Protein AF-A0A947IBP8-F1 (afdb_monomer_lite)

Sequence (98 aa):
LLVITVWDLNPFKMILTKKWKRLLSFLKYTSLKMFTISKLDFKDFFVPWGKTALRYLHYFTKNELGKLVLASGFKIKEIKTLERVKSKENNILLVVIK

Foldseek 3Di:
DDKDKDFQLPLVLCVVLVVVQSNVQLVVQLVCVVVVNDPDDNQWGWGDDPDPDTDIDGNDDQVNVCVVQVVVVKDWPDWDWDADPVSRTIMIMTDIDD

Secondary structure (DSSP, 8-state):
-EEEEEE---HHHHHHTT-HHHHHHHHHHHHHHHTT--SS-TTEEEEEETTTEEEEEE---HHHHHHHHHHTTPEEEEEEEEEETTTTEEEEEEEEE-

Radius of gyration: 14.99 Å; chains: 1; bounding box: 38×28×34 Å

pLDDT: mean 92.89, std 3.57, range [80.19, 97.69]

Structure (mmCIF, N/CA/C/O backbone):
data_AF-A0A947IBP8-F1
#
_entry.id   AF-A0A947IBP8-F1
#
loop_
_atom_site.group_PDB
_atom_site.id
_atom_site.type_symbol
_atom_site.label_atom_id
_atom_site.label_alt_id
_atom_site.label_comp_id
_atom_site.label_asym_id
_atom_site.label_entity_id
_atom_site.label_seq_id
_atom_site.pdbx_PDB_ins_code
_atom_site.Cartn_x
_atom_site.Cartn_y
_atom_site.Cartn_z
_atom_site.occupancy
_atom_site.B_iso_or_equiv
_atom_site.auth_seq_id
_atom_site.auth_comp_id
_atom_site.auth_asym_id
_atom_site.auth_atom_id
_atom_site.pdbx_PDB_model_num
ATOM 1 N N . LEU A 1 1 ? -19.388 -9.254 9.613 1.00 89.88 1 LEU A N 1
ATOM 2 C CA . LEU A 1 1 ? -18.006 -8.838 9.949 1.00 89.88 1 LEU A CA 1
ATOM 3 C C . LEU A 1 1 ? -17.119 -9.178 8.760 1.00 89.88 1 LEU A C 1
ATOM 5 O O . LEU A 1 1 ? -17.157 -10.319 8.326 1.00 89.88 1 LEU A O 1
ATOM 9 N N . LEU A 1 2 ? -16.380 -8.213 8.219 1.00 95.88 2 LEU A N 1
ATOM 10 C CA . LEU A 1 2 ? -15.450 -8.401 7.105 1.00 95.88 2 LEU A CA 1
ATOM 11 C C . LEU A 1 2 ? -14.064 -7.906 7.530 1.00 95.88 2 LEU A C 1
ATOM 13 O O . LEU A 1 2 ? -13.936 -6.823 8.102 1.00 95.88 2 LEU A O 1
ATOM 17 N N . VAL A 1 3 ? -13.035 -8.706 7.256 1.00 96.00 3 VAL A N 1
ATOM 18 C CA . VAL A 1 3 ? -11.637 -8.367 7.534 1.00 96.00 3 VAL A CA 1
ATOM 19 C C . VAL A 1 3 ? -10.905 -8.228 6.207 1.00 96.00 3 VAL A C 1
ATOM 21 O O . VAL A 1 3 ? -10.855 -9.169 5.420 1.00 96.00 3 VAL A O 1
ATOM 24 N N . ILE A 1 4 ? -10.342 -7.050 5.961 1.00 95.31 4 ILE A N 1
ATOM 25 C CA . ILE A 1 4 ? -9.597 -6.726 4.747 1.00 95.31 4 ILE A CA 1
ATOM 26 C C . ILE A 1 4 ? -8.136 -6.528 5.133 1.00 95.31 4 ILE A C 1
ATOM 28 O O . ILE A 1 4 ? -7.820 -5.778 6.059 1.00 95.31 4 ILE A O 1
ATOM 32 N N . THR A 1 5 ? -7.234 -7.180 4.404 1.00 95.06 5 THR A N 1
ATOM 33 C CA . THR A 1 5 ? -5.794 -6.955 4.542 1.00 95.06 5 THR A CA 1
ATOM 34 C C . THR A 1 5 ? -5.174 -6.669 3.194 1.00 95.06 5 THR A C 1
ATOM 36 O O . THR A 1 5 ? -5.289 -7.484 2.280 1.00 95.06 5 THR A O 1
ATOM 39 N N . VAL A 1 6 ? -4.453 -5.559 3.093 1.00 94.62 6 VAL A N 1
ATOM 40 C CA . VAL A 1 6 ? -3.654 -5.231 1.908 1.00 94.62 6 VAL A CA 1
ATOM 41 C C . VAL A 1 6 ? -2.219 -4.926 2.304 1.00 94.62 6 VAL A C 1
ATOM 43 O O . VAL A 1 6 ? -1.935 -4.617 3.461 1.00 94.62 6 VAL A O 1
ATOM 46 N N . TRP A 1 7 ? -1.300 -5.028 1.348 1.00 92.94 7 TRP A N 1
ATOM 47 C CA . TRP A 1 7 ? 0.100 -4.684 1.576 1.00 92.94 7 TRP A CA 1
ATOM 48 C C . TRP A 1 7 ? 0.262 -3.184 1.821 1.00 92.94 7 TRP A C 1
ATOM 50 O O . TRP A 1 7 ? -0.265 -2.363 1.075 1.00 92.94 7 TRP A O 1
ATOM 60 N N . ASP A 1 8 ? 1.042 -2.832 2.839 1.00 93.19 8 ASP A N 1
ATOM 61 C CA . ASP A 1 8 ? 1.490 -1.461 3.057 1.00 93.19 8 ASP A CA 1
ATOM 62 C C . ASP A 1 8 ? 2.693 -1.191 2.146 1.00 93.19 8 ASP A C 1
ATOM 64 O O . ASP A 1 8 ? 3.846 -1.497 2.464 1.00 93.19 8 ASP A O 1
ATOM 68 N N . LEU A 1 9 ? 2.391 -0.662 0.961 1.00 94.0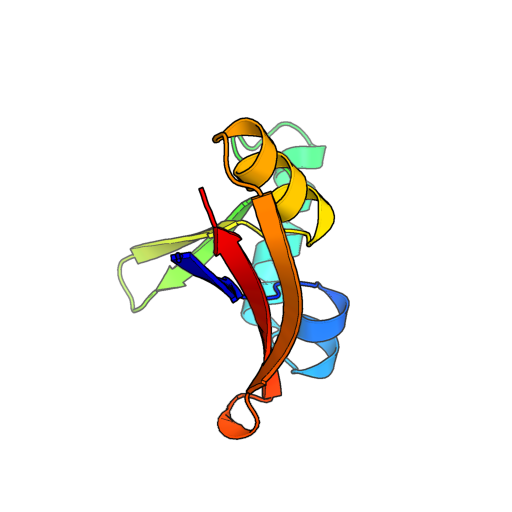6 9 LEU A N 1
ATOM 69 C CA . LEU A 1 9 ? 3.358 -0.366 -0.093 1.00 94.06 9 LEU A CA 1
ATOM 70 C C . LEU A 1 9 ? 3.953 1.045 0.034 1.00 94.06 9 LEU A C 1
ATOM 72 O O . LEU A 1 9 ? 4.344 1.640 -0.965 1.00 94.06 9 LEU A O 1
ATOM 76 N N . ASN A 1 10 ? 4.058 1.584 1.251 1.00 91.81 10 AS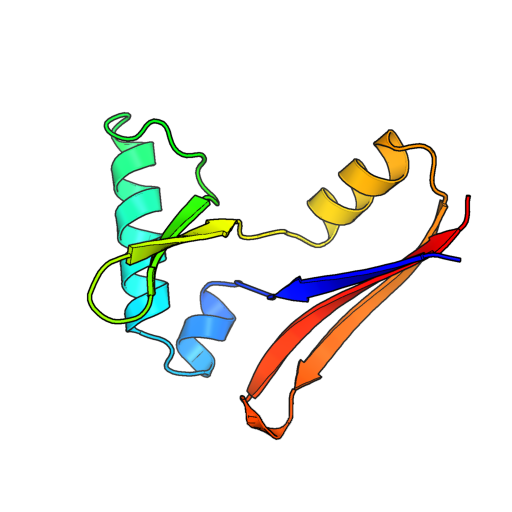N A N 1
ATOM 77 C CA . ASN A 1 10 ? 4.688 2.881 1.474 1.00 91.81 10 ASN A CA 1
ATOM 78 C C . ASN A 1 10 ? 6.169 2.870 1.006 1.00 91.81 10 ASN A C 1
ATOM 80 O O . ASN A 1 10 ? 6.950 2.041 1.492 1.00 91.81 10 ASN A O 1
ATOM 84 N N . PRO A 1 11 ? 6.594 3.792 0.116 1.00 91.69 11 PRO A N 1
ATOM 85 C CA . PRO A 1 11 ? 7.967 3.854 -0.393 1.00 91.69 11 PRO A CA 1
ATOM 86 C C . PRO A 1 11 ? 9.042 3.934 0.698 1.00 91.69 11 PRO A C 1
ATOM 88 O O . PRO A 1 11 ? 10.050 3.234 0.604 1.00 91.69 11 PRO A O 1
ATOM 91 N N . PHE A 1 12 ? 8.810 4.685 1.782 1.00 90.69 12 PHE A N 1
ATOM 92 C CA . PHE A 1 12 ? 9.742 4.758 2.915 1.00 90.69 12 PHE 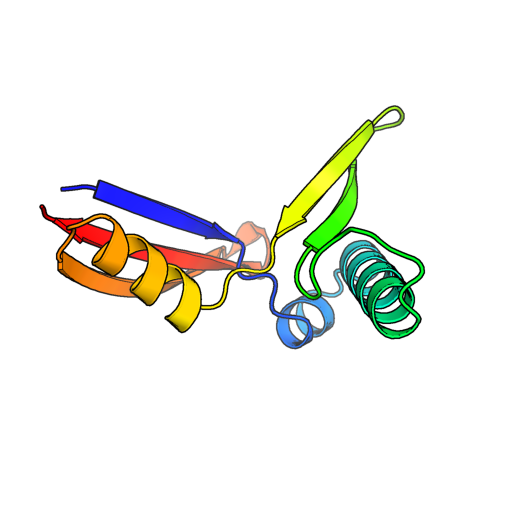A CA 1
ATOM 93 C C . PHE A 1 12 ? 9.950 3.385 3.559 1.00 90.69 12 PHE A C 1
ATOM 95 O O . PHE A 1 12 ? 11.073 2.989 3.863 1.00 90.69 12 PHE A O 1
ATOM 102 N N . LYS A 1 13 ? 8.879 2.597 3.696 1.00 88.69 13 LYS A N 1
ATOM 103 C CA . LYS A 1 13 ? 8.972 1.225 4.212 1.00 88.69 13 LYS A CA 1
ATOM 104 C C . LYS A 1 13 ? 9.669 0.293 3.230 1.00 88.69 13 LYS A C 1
ATOM 106 O O . LYS A 1 13 ? 10.416 -0.587 3.657 1.00 88.69 13 LYS A O 1
ATOM 111 N N . MET A 1 14 ? 9.475 0.477 1.924 1.00 92.12 14 MET A N 1
ATOM 112 C CA . MET A 1 14 ? 10.221 -0.288 0.921 1.00 92.12 14 MET A CA 1
ATOM 113 C C . MET A 1 14 ? 11.729 -0.026 1.005 1.00 92.12 14 MET A C 1
ATOM 115 O O . MET A 1 14 ? 12.503 -0.971 0.858 1.00 92.12 14 MET A O 1
ATOM 119 N N . ILE A 1 15 ? 12.136 1.217 1.286 1.00 92.06 15 ILE A N 1
ATOM 120 C CA . ILE A 1 15 ? 13.538 1.588 1.527 1.00 92.06 15 ILE A CA 1
ATOM 121 C C . ILE A 1 15 ? 14.061 0.884 2.785 1.00 92.06 15 ILE A C 1
ATOM 123 O O . ILE A 1 15 ? 15.045 0.149 2.708 1.00 92.06 15 ILE A O 1
ATOM 127 N N . LEU A 1 16 ? 13.360 1.019 3.919 1.00 89.75 16 LEU A N 1
ATOM 128 C CA . LEU A 1 16 ? 13.752 0.405 5.199 1.00 89.75 16 LEU A CA 1
ATOM 129 C C . LEU A 1 16 ? 13.896 -1.123 5.106 1.00 89.75 16 LEU A C 1
ATOM 131 O O . LEU A 1 16 ? 14.805 -1.716 5.683 1.00 89.75 16 LEU A O 1
ATOM 135 N N . THR A 1 17 ? 13.025 -1.769 4.332 1.00 89.12 17 THR A N 1
ATOM 136 C CA . THR A 1 17 ? 13.021 -3.228 4.130 1.00 89.12 17 THR A CA 1
ATOM 137 C C . THR A 1 17 ? 13.914 -3.694 2.975 1.00 89.12 17 THR A C 1
ATOM 139 O O . THR A 1 17 ? 13.916 -4.882 2.643 1.00 89.12 17 THR A O 1
ATOM 142 N N . LYS A 1 18 ? 14.686 -2.782 2.359 1.00 91.50 18 LYS A N 1
ATOM 143 C CA . LYS A 1 18 ? 15.597 -3.037 1.226 1.00 91.50 18 LYS A CA 1
ATOM 144 C C . LYS A 1 18 ? 14.908 -3.673 0.008 1.00 91.50 18 LYS A C 1
ATOM 146 O O . LYS A 1 18 ? 15.499 -4.457 -0.734 1.00 91.50 18 LYS A O 1
ATOM 151 N N . LYS A 1 19 ? 13.639 -3.339 -0.239 1.00 90.56 19 LYS A N 1
ATOM 152 C CA . LYS A 1 19 ? 12.821 -3.878 -1.343 1.00 90.56 19 LYS A CA 1
ATOM 153 C C . LYS A 1 19 ? 13.027 -3.074 -2.631 1.00 90.56 19 LYS A C 1
ATOM 155 O O . LYS A 1 19 ? 12.069 -2.642 -3.272 1.00 90.56 19 LYS A O 1
ATOM 160 N N . TRP A 1 20 ? 14.290 -2.920 -3.029 1.00 91.56 20 TRP A N 1
ATOM 161 C CA . TRP A 1 20 ? 14.732 -2.034 -4.111 1.00 91.56 20 TRP A CA 1
ATOM 162 C C . TRP A 1 20 ? 14.054 -2.298 -5.451 1.00 91.56 20 TRP A C 1
ATOM 164 O O . TRP A 1 20 ? 13.588 -1.360 -6.081 1.00 91.56 20 TRP A O 1
ATOM 174 N N . LYS A 1 21 ? 13.905 -3.564 -5.865 1.00 92.25 21 LYS A N 1
ATOM 175 C CA . LYS A 1 21 ? 13.222 -3.900 -7.131 1.00 92.25 21 LYS A CA 1
ATOM 176 C C . LYS A 1 21 ? 11.798 -3.338 -7.185 1.00 92.25 21 LYS A C 1
ATOM 178 O O . LYS A 1 21 ? 11.385 -2.797 -8.202 1.00 92.25 21 LYS A O 1
ATOM 183 N N . ARG A 1 22 ? 11.060 -3.443 -6.075 1.00 93.31 22 ARG A N 1
ATOM 184 C CA . ARG A 1 22 ? 9.683 -2.948 -5.979 1.00 93.31 22 ARG A CA 1
ATOM 185 C C . ARG A 1 22 ? 9.639 -1.422 -5.927 1.00 93.31 22 ARG A C 1
ATOM 187 O O . ARG A 1 22 ? 8.788 -0.836 -6.583 1.00 93.31 22 ARG A O 1
ATOM 194 N N . LEU A 1 23 ? 10.576 -0.803 -5.208 1.00 94.44 23 LEU A N 1
ATOM 195 C CA . LEU A 1 23 ? 10.721 0.651 -5.155 1.00 94.44 23 LEU A CA 1
ATOM 196 C C . LEU A 1 23 ? 11.052 1.241 -6.534 1.00 94.44 23 LEU A C 1
ATOM 198 O O . LEU A 1 23 ? 10.417 2.201 -6.948 1.00 94.44 23 LEU A O 1
ATOM 202 N N . LEU A 1 24 ? 11.995 0.644 -7.267 1.00 94.75 24 LEU A N 1
ATOM 203 C CA . LEU A 1 24 ? 12.363 1.072 -8.618 1.00 94.75 24 LEU A CA 1
ATOM 204 C C . LEU A 1 24 ? 11.189 0.935 -9.590 1.00 94.75 24 LEU A C 1
ATOM 206 O O . LEU A 1 24 ? 10.932 1.853 -10.362 1.00 94.75 24 LEU A O 1
ATOM 210 N N . SER A 1 25 ? 10.443 -0.175 -9.525 1.00 94.88 25 SER A N 1
ATOM 211 C CA . SER A 1 25 ? 9.199 -0.327 -10.285 1.00 94.88 25 SER A CA 1
ATOM 212 C C . SER A 1 25 ? 8.195 0.773 -9.947 1.00 94.88 25 SER A C 1
ATOM 214 O O . SER A 1 25 ? 7.686 1.413 -10.859 1.00 94.88 25 SER A O 1
ATOM 216 N N . PHE A 1 26 ? 7.933 1.020 -8.661 1.00 95.12 26 PHE A N 1
ATOM 217 C CA . PHE A 1 26 ? 7.023 2.081 -8.22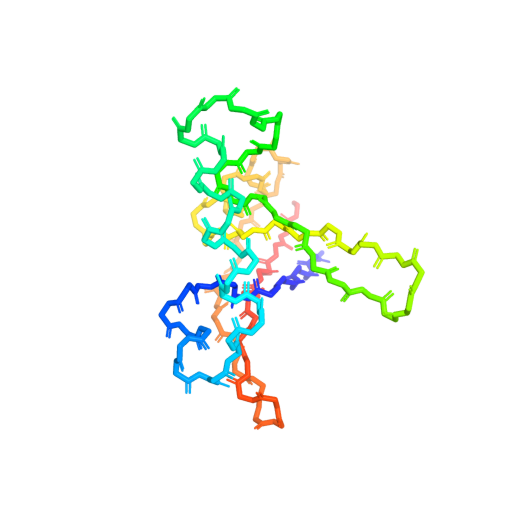9 1.00 95.12 26 PHE A CA 1
ATOM 218 C C . PHE A 1 26 ? 7.446 3.441 -8.805 1.00 95.12 26 PHE A C 1
ATOM 220 O O . PHE A 1 26 ? 6.674 4.058 -9.531 1.00 95.12 26 PHE A O 1
ATOM 227 N N . LEU A 1 27 ? 8.706 3.845 -8.605 1.00 93.75 27 LEU A N 1
ATOM 228 C CA . LEU A 1 27 ? 9.233 5.116 -9.113 1.00 93.75 27 LEU A CA 1
ATOM 229 C C . LEU A 1 27 ? 9.158 5.221 -10.642 1.00 93.75 27 LEU A C 1
ATOM 231 O O . LEU A 1 27 ? 8.799 6.278 -11.153 1.00 93.75 27 LEU A O 1
ATOM 235 N N . LYS A 1 28 ? 9.441 4.131 -11.371 1.00 94.44 28 LYS A N 1
ATOM 236 C CA . LYS A 1 28 ? 9.319 4.074 -12.835 1.00 94.44 28 LYS A CA 1
ATOM 237 C C . LYS A 1 28 ? 7.891 4.365 -13.295 1.00 94.44 28 LYS A C 1
ATOM 239 O O . LYS A 1 28 ? 7.695 5.136 -14.225 1.00 94.44 28 LYS A O 1
ATOM 244 N N . TYR A 1 29 ? 6.889 3.729 -12.696 1.00 93.62 29 TYR A N 1
ATOM 245 C CA . TYR A 1 29 ? 5.505 3.918 -13.137 1.00 93.62 29 TYR A CA 1
ATOM 246 C C . TYR A 1 29 ? 4.935 5.264 -12.688 1.00 93.62 29 TYR A C 1
ATOM 248 O O . TYR A 1 29 ? 4.231 5.907 -13.467 1.00 93.62 29 TYR A O 1
ATOM 256 N N . THR A 1 30 ? 5.315 5.746 -11.502 1.00 92.12 30 THR A N 1
ATOM 257 C CA . THR A 1 30 ? 4.971 7.096 -11.041 1.00 92.12 30 THR A CA 1
ATOM 258 C C . THR A 1 30 ? 5.567 8.170 -11.957 1.00 92.12 30 THR A C 1
ATOM 260 O O . THR A 1 30 ? 4.857 9.105 -12.321 1.00 92.12 30 THR A O 1
ATOM 263 N N . SER A 1 31 ? 6.827 8.035 -12.397 1.00 91.56 31 SER A N 1
ATOM 264 C CA . SER A 1 31 ? 7.430 8.987 -13.341 1.00 91.56 31 SER A CA 1
ATOM 265 C C . SER A 1 31 ? 6.786 8.909 -14.727 1.00 91.56 31 SER A C 1
ATOM 267 O O . SER A 1 31 ? 6.443 9.940 -15.296 1.00 91.56 31 SER A O 1
ATOM 269 N N . LEU A 1 32 ? 6.511 7.709 -15.249 1.00 91.12 32 LEU A N 1
ATOM 270 C CA . LEU A 1 32 ? 5.789 7.552 -16.520 1.00 91.12 32 LEU A CA 1
ATOM 271 C C . LEU A 1 32 ? 4.390 8.182 -16.484 1.00 91.12 32 LEU A C 1
ATOM 273 O O . LEU A 1 32 ? 3.949 8.742 -17.488 1.00 91.12 32 LEU A O 1
ATOM 277 N N . LYS A 1 33 ? 3.686 8.107 -15.347 1.00 91.06 33 LYS A N 1
ATOM 278 C CA . LYS A 1 33 ? 2.403 8.797 -15.160 1.00 91.06 33 LYS A CA 1
ATOM 279 C C . LYS A 1 33 ? 2.580 10.313 -15.081 1.00 91.06 33 LYS A C 1
ATOM 281 O O . LYS A 1 33 ? 1.791 11.031 -15.683 1.00 91.06 33 LYS A O 1
ATOM 286 N N . MET A 1 34 ? 3.625 10.797 -14.409 1.00 89.62 34 MET A N 1
ATOM 287 C CA . MET A 1 34 ? 3.956 12.226 -14.348 1.00 89.62 34 MET A CA 1
ATOM 288 C C . MET A 1 34 ? 4.189 12.826 -15.743 1.00 89.62 34 MET A C 1
ATOM 290 O O . MET A 1 34 ? 3.715 13.922 -16.019 1.00 89.62 34 MET A O 1
ATOM 294 N N . PHE A 1 35 ? 4.831 12.084 -16.648 1.00 90.38 35 PHE A N 1
ATOM 295 C CA . PHE A 1 35 ? 5.001 12.488 -18.049 1.00 90.38 35 PHE A CA 1
ATOM 296 C C . PHE A 1 35 ? 3.789 12.159 -18.946 1.00 90.38 35 PHE A C 1
ATOM 298 O O . PHE A 1 35 ? 3.877 12.289 -20.161 1.00 90.38 35 PHE A O 1
ATOM 305 N N . THR A 1 36 ? 2.653 11.725 -18.379 1.00 88.94 36 THR A N 1
ATOM 306 C CA . THR A 1 36 ? 1.417 11.338 -19.103 1.00 88.94 36 THR A CA 1
ATOM 307 C C . THR A 1 36 ? 1.609 10.203 -20.128 1.00 88.94 36 THR A C 1
ATOM 309 O O . THR A 1 36 ? 0.741 9.920 -20.946 1.00 88.94 36 THR A O 1
ATOM 312 N N . ILE A 1 37 ? 2.730 9.478 -20.057 1.00 89.50 37 ILE A N 1
ATOM 313 C CA . ILE A 1 37 ? 3.055 8.361 -20.959 1.00 89.50 37 ILE A CA 1
ATOM 314 C C . ILE A 1 37 ? 2.256 7.105 -20.570 1.00 89.50 37 ILE A C 1
ATOM 316 O O . ILE A 1 37 ? 1.924 6.272 -21.412 1.00 89.50 37 ILE A O 1
ATOM 320 N N . SER A 1 38 ? 1.947 6.947 -19.279 1.00 87.12 38 SER A N 1
ATOM 321 C CA . SER A 1 38 ? 1.254 5.771 -18.743 1.00 87.12 38 SER A CA 1
ATOM 322 C C . SER A 1 38 ? -0.236 6.012 -18.498 1.00 87.12 38 SER A C 1
ATOM 324 O O . SER A 1 38 ? -0.630 7.030 -17.928 1.00 87.12 38 SER A O 1
ATOM 326 N N . LYS A 1 39 ? -1.060 5.007 -18.831 1.00 88.00 39 LYS A N 1
ATOM 327 C CA . LYS A 1 39 ? -2.492 4.959 -18.480 1.00 88.00 39 LYS A CA 1
ATOM 328 C C . LYS A 1 39 ? -2.757 4.585 -17.013 1.00 88.00 39 LYS A C 1
ATOM 330 O O . LYS A 1 39 ? -3.867 4.793 -16.547 1.00 88.00 39 LYS A O 1
ATOM 335 N N . LEU A 1 40 ? -1.762 4.054 -16.300 1.00 88.50 40 LEU A N 1
ATOM 336 C CA . LEU A 1 40 ? -1.875 3.654 -14.888 1.00 88.50 40 LEU A CA 1
ATOM 337 C C . LEU A 1 40 ? -2.079 4.856 -13.959 1.00 88.50 40 LEU A C 1
ATOM 339 O O . LEU A 1 40 ? -1.646 5.960 -14.295 1.00 88.50 40 LEU A O 1
ATOM 343 N N . ASP A 1 41 ? -2.680 4.662 -12.786 1.00 89.56 41 ASP A N 1
ATOM 344 C CA . ASP A 1 41 ? -2.765 5.725 -11.782 1.00 89.56 41 ASP A CA 1
ATOM 345 C C . ASP A 1 41 ? -1.445 5.909 -11.023 1.00 89.56 41 ASP A C 1
ATOM 347 O O . ASP A 1 41 ? -0.570 5.047 -11.019 1.00 89.56 41 ASP A O 1
ATOM 351 N N . PHE A 1 42 ? -1.271 7.055 -10.354 1.00 88.44 42 PHE A N 1
ATOM 352 C CA . PHE A 1 42 ? -0.018 7.407 -9.660 1.00 88.44 42 PHE A CA 1
ATOM 353 C C . PHE A 1 42 ? 0.432 6.390 -8.598 1.00 88.44 42 PHE A C 1
ATOM 355 O O . PHE A 1 42 ? 1.610 6.358 -8.236 1.00 88.44 42 PHE A O 1
ATOM 362 N N . LYS A 1 43 ? -0.503 5.588 -8.081 1.00 93.31 43 LYS A N 1
ATOM 363 C CA . LYS A 1 43 ? -0.260 4.555 -7.068 1.00 93.31 43 LYS A CA 1
ATOM 364 C C . LYS A 1 43 ? -0.221 3.140 -7.645 1.00 93.31 43 LYS A C 1
ATOM 366 O O . LYS A 1 43 ? -0.019 2.193 -6.884 1.00 93.31 43 LYS A O 1
ATOM 371 N N . ASP A 1 44 ? -0.367 3.003 -8.956 1.00 94.81 44 ASP A N 1
ATOM 372 C CA . ASP A 1 44 ? -0.357 1.727 -9.655 1.00 94.81 44 ASP A CA 1
ATOM 373 C C . ASP A 1 44 ? 1.002 1.464 -10.276 1.00 94.81 44 ASP A C 1
ATOM 375 O O . ASP A 1 44 ? 1.638 2.341 -10.864 1.00 94.81 44 ASP A O 1
ATOM 379 N N . PHE A 1 45 ? 1.452 0.220 -10.184 1.00 95.81 45 PHE A N 1
ATOM 380 C CA . PHE A 1 45 ? 2.708 -0.186 -10.785 1.00 95.81 45 PHE A CA 1
ATOM 381 C C . PHE A 1 45 ? 2.757 -1.691 -11.015 1.00 95.81 45 PHE A C 1
ATOM 383 O O . PHE A 1 45 ? 2.125 -2.485 -10.317 1.00 95.81 45 PHE A O 1
ATOM 390 N N . PHE A 1 46 ? 3.570 -2.098 -11.986 1.00 96.00 46 PHE A N 1
ATOM 391 C CA . PHE A 1 46 ? 3.831 -3.505 -12.250 1.00 96.00 46 PHE A CA 1
ATOM 392 C C . PHE A 1 46 ? 5.160 -3.958 -11.651 1.00 96.00 46 PHE A C 1
ATOM 394 O O . PHE A 1 46 ? 6.174 -3.255 -11.696 1.00 96.00 46 PHE A O 1
ATOM 401 N N . VAL A 1 47 ? 5.172 -5.185 -11.135 1.00 94.31 47 VAL A N 1
ATOM 402 C CA . VAL A 1 47 ? 6.387 -5.879 -10.694 1.00 94.31 47 VAL A CA 1
ATOM 403 C C . VAL A 1 47 ? 6.511 -7.235 -11.381 1.00 94.31 47 VAL A C 1
ATOM 405 O O . VAL A 1 47 ? 5.491 -7.899 -11.567 1.00 94.31 47 VAL A O 1
ATOM 408 N N . PRO A 1 48 ? 7.727 -7.699 -11.717 1.00 92.00 48 PRO A N 1
ATOM 409 C CA . PRO A 1 48 ? 7.916 -9.047 -12.240 1.00 92.00 48 PRO A CA 1
ATOM 410 C C . PRO A 1 48 ? 7.357 -10.108 -11.289 1.00 92.00 48 PRO A C 1
ATOM 412 O O . PRO A 1 48 ? 7.582 -10.057 -10.075 1.00 92.00 48 PRO A O 1
ATOM 415 N N . TRP A 1 49 ? 6.639 -11.073 -11.852 1.00 91.56 49 TRP A N 1
ATOM 416 C CA . TRP A 1 49 ? 6.108 -12.235 -11.158 1.00 91.56 49 TRP A CA 1
ATOM 417 C C . TRP A 1 49 ? 6.516 -13.499 -11.910 1.00 91.56 49 TRP A C 1
ATOM 419 O O . TRP A 1 49 ? 6.022 -13.794 -12.999 1.00 91.56 49 TRP A O 1
ATOM 429 N N . GLY A 1 50 ? 7.458 -14.241 -11.331 1.00 89.38 50 GLY A N 1
ATOM 430 C CA . GLY A 1 50 ? 8.115 -15.334 -12.040 1.00 89.38 50 GLY A CA 1
ATOM 431 C C . GLY A 1 50 ? 8.908 -14.820 -13.245 1.00 89.38 50 GLY A C 1
ATOM 432 O O . GLY A 1 50 ? 9.505 -13.745 -13.187 1.00 89.38 50 GLY A O 1
ATOM 433 N N . LYS A 1 51 ? 8.932 -15.606 -14.325 1.00 88.75 51 LYS A N 1
ATOM 434 C CA . LYS A 1 51 ? 9.673 -15.283 -15.558 1.00 88.75 51 LYS A CA 1
ATOM 435 C C . LYS A 1 51 ? 8.794 -14.730 -16.682 1.00 88.75 51 LYS A C 1
ATOM 437 O O . LYS A 1 51 ? 9.328 -14.196 -17.643 1.00 88.75 51 LYS A O 1
ATOM 442 N N . THR A 1 52 ? 7.475 -14.878 -16.579 1.00 91.25 52 THR A N 1
ATOM 443 C CA . THR A 1 52 ? 6.560 -14.718 -17.721 1.00 91.25 52 THR A CA 1
ATOM 444 C C . THR A 1 52 ? 5.527 -13.616 -17.541 1.00 91.25 52 THR A C 1
ATOM 446 O O . THR A 1 52 ? 4.916 -13.210 -18.523 1.00 91.25 52 THR A O 1
ATOM 449 N N . ALA A 1 53 ? 5.317 -13.121 -16.318 1.00 93.56 53 ALA A N 1
ATOM 450 C CA . ALA A 1 53 ? 4.217 -12.212 -16.034 1.00 93.56 53 ALA A CA 1
ATOM 451 C C . ALA A 1 53 ? 4.650 -10.975 -15.250 1.00 93.56 53 ALA A C 1
ATOM 453 O O . ALA A 1 53 ? 5.608 -10.977 -14.472 1.00 93.56 53 ALA A O 1
ATOM 454 N N . LEU A 1 54 ? 3.874 -9.911 -15.434 1.00 93.50 54 LEU A N 1
ATOM 455 C CA . LEU A 1 54 ? 3.896 -8.726 -14.598 1.00 93.50 54 LEU A CA 1
ATOM 456 C C . LEU A 1 54 ? 2.694 -8.778 -13.660 1.00 93.50 54 LEU A C 1
ATOM 458 O O . LEU A 1 54 ? 1.551 -8.876 -14.099 1.00 93.50 54 LEU A O 1
ATOM 462 N N . ARG A 1 55 ? 2.946 -8.692 -12.358 1.00 94.38 55 ARG A N 1
ATOM 463 C CA . ARG A 1 55 ? 1.893 -8.536 -11.361 1.00 94.38 55 ARG A CA 1
ATOM 464 C C . ARG A 1 55 ? 1.576 -7.060 -11.183 1.00 94.38 55 ARG A C 1
ATOM 466 O O . ARG A 1 55 ? 2.467 -6.272 -10.868 1.00 94.38 55 ARG A O 1
ATOM 473 N N . TYR A 1 56 ? 0.298 -6.735 -11.314 1.00 94.94 56 TYR A N 1
ATOM 474 C CA . TYR A 1 56 ? -0.259 -5.439 -10.959 1.00 94.94 56 TYR A CA 1
ATOM 475 C C . TYR A 1 56 ? -0.294 -5.252 -9.439 1.00 94.94 56 TYR A C 1
ATOM 477 O O . TYR A 1 56 ? -0.712 -6.153 -8.708 1.00 94.94 56 TYR A O 1
ATOM 485 N N . LEU A 1 57 ? 0.136 -4.085 -8.965 1.00 95.31 57 LEU A N 1
ATOM 486 C CA . LEU A 1 57 ? 0.040 -3.670 -7.573 1.00 95.31 57 LEU A CA 1
ATOM 487 C C . LEU A 1 57 ? -0.494 -2.239 -7.493 1.00 95.31 57 LEU A C 1
ATOM 489 O O . LEU A 1 57 ? -0.035 -1.369 -8.227 1.00 95.31 57 LEU A O 1
ATOM 493 N N . HIS A 1 58 ? -1.399 -2.008 -6.543 1.00 95.50 58 HIS A N 1
ATOM 494 C CA . HIS A 1 58 ? -1.889 -0.684 -6.173 1.00 95.50 58 HIS A CA 1
ATOM 495 C C . HIS A 1 58 ? -1.444 -0.351 -4.745 1.00 95.50 58 HIS A C 1
ATOM 497 O O . HIS A 1 58 ? -1.635 -1.147 -3.818 1.00 95.50 58 HIS A O 1
ATOM 503 N N . TYR A 1 59 ? -0.844 0.821 -4.555 1.00 94.94 59 TYR A N 1
ATOM 504 C CA . TYR A 1 59 ? -0.468 1.336 -3.244 1.00 94.94 59 TYR A CA 1
ATOM 505 C C . TYR A 1 59 ? -1.667 1.990 -2.546 1.00 94.94 59 TYR A C 1
ATOM 507 O O . TYR A 1 59 ? -1.898 3.189 -2.663 1.00 94.94 59 TYR A O 1
ATOM 515 N N . PHE A 1 60 ? -2.391 1.200 -1.752 1.00 95.50 60 PHE A N 1
ATOM 516 C CA . PHE A 1 60 ? -3.476 1.713 -0.920 1.00 95.50 60 PHE A CA 1
ATOM 517 C C . PHE A 1 60 ? -2.957 2.529 0.267 1.00 95.50 60 PHE A C 1
ATOM 519 O O . PHE A 1 60 ? -2.134 2.058 1.057 1.00 95.50 60 PHE A O 1
ATOM 526 N N . THR A 1 61 ? -3.528 3.717 0.466 1.00 93.75 61 THR A N 1
ATOM 527 C CA . THR A 1 61 ? -3.390 4.451 1.736 1.00 93.75 61 THR A CA 1
ATOM 528 C C . THR A 1 61 ? -4.509 4.081 2.716 1.00 93.75 61 THR A C 1
ATOM 530 O O . THR A 1 61 ? -5.596 3.666 2.314 1.00 93.75 61 THR A O 1
ATOM 533 N N . LYS A 1 62 ? -4.287 4.285 4.023 1.00 94.44 62 LYS A N 1
ATOM 534 C CA . LYS A 1 62 ? -5.328 4.083 5.053 1.00 94.44 62 LYS A CA 1
ATOM 535 C C . LYS A 1 62 ? -6.594 4.901 4.775 1.00 94.44 62 LYS A C 1
ATOM 537 O O . LYS A 1 62 ? -7.698 4.378 4.885 1.00 94.44 62 LYS A O 1
ATOM 542 N N . ASN A 1 63 ? -6.422 6.160 4.374 1.00 94.31 63 ASN A N 1
ATOM 543 C CA . ASN A 1 63 ? -7.533 7.070 4.090 1.00 94.31 63 ASN A CA 1
ATOM 544 C C . ASN A 1 63 ? -8.326 6.628 2.857 1.00 94.31 63 ASN A C 1
ATOM 546 O O . ASN A 1 63 ? -9.548 6.699 2.852 1.00 94.31 63 ASN A O 1
ATOM 550 N N . GLU A 1 64 ? -7.636 6.160 1.821 1.00 95.00 64 GLU A N 1
ATOM 551 C CA . GLU A 1 64 ? -8.246 5.639 0.594 1.00 95.00 64 GLU A CA 1
ATOM 552 C C . GLU A 1 64 ? -9.054 4.369 0.848 1.00 95.00 64 GLU A C 1
ATOM 554 O O . GLU A 1 64 ? -10.221 4.319 0.473 1.00 95.00 64 GLU A O 1
ATOM 559 N N . LEU A 1 65 ? -8.486 3.394 1.566 1.00 95.00 65 LEU A N 1
ATOM 560 C CA . LEU A 1 65 ? -9.228 2.210 2.009 1.00 95.00 65 LEU A CA 1
ATOM 561 C C . LEU A 1 65 ? -10.455 2.600 2.828 1.00 95.00 65 LEU A C 1
ATOM 563 O O . LEU A 1 65 ? -11.545 2.103 2.566 1.00 95.00 65 LEU A O 1
ATOM 567 N N . GLY A 1 66 ? -10.292 3.511 3.791 1.00 96.12 66 GLY A N 1
ATOM 568 C CA . GLY A 1 66 ? -11.401 3.988 4.610 1.00 96.12 66 GLY A CA 1
ATOM 569 C C . GLY A 1 66 ? -12.531 4.575 3.762 1.00 96.12 66 GLY A C 1
ATOM 570 O O . GLY A 1 66 ? -13.681 4.171 3.910 1.00 96.12 66 GLY A O 1
ATOM 571 N N . LYS A 1 67 ? -12.199 5.461 2.814 1.00 96.81 67 LYS A N 1
ATOM 572 C CA . LYS A 1 67 ? -13.173 6.049 1.883 1.00 96.81 67 LYS A CA 1
ATOM 573 C C . LYS A 1 67 ? -13.866 4.995 1.018 1.00 96.81 67 LYS A C 1
ATOM 575 O O . LYS A 1 67 ? -15.084 5.047 0.897 1.00 96.81 67 LYS A O 1
ATOM 580 N N . LEU A 1 68 ? -13.125 4.034 0.460 1.00 95.88 68 LEU A N 1
ATOM 581 C CA . LEU A 1 68 ? -13.688 2.964 -0.376 1.00 95.88 68 LEU A CA 1
ATOM 582 C C . LEU A 1 68 ? -14.707 2.120 0.389 1.00 95.88 68 LEU A C 1
ATOM 584 O O . LEU A 1 68 ? -15.778 1.798 -0.126 1.00 95.88 68 LEU A O 1
ATOM 588 N N . VAL A 1 69 ? -14.385 1.772 1.632 1.00 96.00 69 VAL A N 1
ATOM 589 C CA . VAL A 1 69 ? -15.228 0.876 2.424 1.00 96.00 69 VAL A CA 1
ATOM 590 C C . VAL A 1 69 ? -16.470 1.605 2.948 1.00 96.00 69 VAL A C 1
ATOM 592 O O . VAL A 1 69 ? -17.562 1.041 2.900 1.00 96.00 69 VAL A O 1
ATOM 595 N N . LEU A 1 70 ? -16.342 2.883 3.324 1.00 96.81 70 LEU A N 1
ATOM 596 C CA . LEU A 1 70 ? -17.487 3.748 3.638 1.00 96.81 70 LEU A CA 1
ATOM 597 C C . LEU A 1 70 ? -18.409 3.940 2.425 1.00 96.81 70 LEU A C 1
ATOM 599 O O . LEU A 1 70 ? -19.620 3.773 2.547 1.00 96.81 70 LEU A O 1
ATOM 603 N N . ALA A 1 71 ? -17.846 4.222 1.245 1.00 97.69 71 ALA A N 1
ATOM 604 C CA . ALA A 1 71 ? -18.611 4.367 0.003 1.00 97.69 71 ALA A CA 1
ATOM 605 C C . ALA A 1 71 ? -19.340 3.073 -0.399 1.00 97.69 71 ALA A C 1
ATOM 607 O O . ALA A 1 71 ? -20.386 3.119 -1.037 1.00 97.69 71 ALA A O 1
ATOM 608 N N . SER A 1 72 ? -18.822 1.918 0.025 1.00 96.12 72 SER A N 1
ATOM 609 C CA . SER A 1 72 ? -19.440 0.604 -0.188 1.00 96.12 72 SER A CA 1
ATOM 610 C C . SER A 1 72 ? -20.545 0.268 0.833 1.00 96.12 72 SER A C 1
ATOM 612 O O . SER A 1 72 ? -21.074 -0.845 0.822 1.00 96.12 72 SER A O 1
ATOM 614 N N . GLY A 1 73 ? -20.886 1.196 1.736 1.00 97.12 73 GLY A N 1
ATOM 615 C CA . GLY A 1 73 ? -21.952 1.034 2.729 1.00 97.12 73 GLY A CA 1
ATOM 616 C C . GLY A 1 73 ? -21.550 0.263 3.989 1.00 97.12 73 GLY A C 1
ATOM 617 O O . GLY A 1 73 ? -22.421 -0.225 4.702 1.00 97.12 73 GLY A O 1
ATOM 618 N N . PHE A 1 74 ? -20.253 0.124 4.268 1.00 97.44 74 PHE A N 1
ATOM 619 C CA . PHE A 1 74 ? -19.766 -0.476 5.511 1.00 97.44 74 PHE A CA 1
ATOM 620 C C . PHE A 1 74 ? -19.407 0.595 6.545 1.00 97.44 74 PHE A C 1
ATOM 622 O O . PHE A 1 74 ? -19.008 1.708 6.211 1.00 97.44 74 PHE A O 1
ATOM 629 N N . LYS A 1 75 ? -19.450 0.220 7.823 1.00 97.19 75 LYS A N 1
ATOM 630 C CA . LYS A 1 75 ? -18.900 0.982 8.948 1.00 97.19 75 LYS A CA 1
ATOM 631 C C . LYS A 1 75 ? -17.530 0.427 9.331 1.00 97.19 75 LYS A C 1
ATOM 633 O O . LYS A 1 75 ? -17.340 -0.787 9.446 1.00 97.19 75 LYS A O 1
ATOM 638 N N . ILE A 1 76 ? -16.570 1.320 9.559 1.00 97.19 76 ILE A N 1
ATOM 639 C CA . ILE A 1 76 ? -15.217 0.950 9.989 1.00 97.19 76 ILE A CA 1
ATOM 640 C C . ILE A 1 76 ? -15.233 0.708 11.497 1.00 97.19 76 ILE A C 1
ATOM 642 O O . ILE A 1 76 ? -15.533 1.617 12.265 1.00 97.19 76 ILE A O 1
ATOM 646 N N . LYS A 1 77 ? -14.886 -0.511 11.918 1.00 97.44 77 LYS A N 1
ATOM 647 C CA . LYS A 1 77 ? -14.685 -0.841 13.334 1.00 97.44 77 LYS A CA 1
ATOM 648 C C . LYS A 1 77 ? -13.249 -0.548 13.762 1.00 97.44 77 LYS A C 1
ATOM 650 O O . LYS A 1 77 ? -13.018 -0.066 14.864 1.00 97.44 77 LYS A O 1
ATOM 655 N N . GLU A 1 78 ? -12.283 -0.854 12.898 1.00 96.31 78 GLU A N 1
ATOM 656 C CA . GLU A 1 78 ? -10.862 -0.760 13.230 1.00 96.31 78 GLU A CA 1
ATOM 657 C C . GLU A 1 78 ? -10.000 -0.618 11.972 1.00 96.31 78 GLU A C 1
ATOM 659 O O . GLU A 1 78 ? -10.238 -1.298 10.973 1.00 96.31 78 GLU A O 1
ATOM 664 N N . ILE A 1 79 ? -8.965 0.224 12.041 1.00 95.88 79 ILE A N 1
ATOM 665 C CA . ILE A 1 79 ? -7.905 0.311 11.033 1.00 95.88 79 ILE A CA 1
ATOM 666 C C . ILE A 1 79 ? -6.537 0.300 11.717 1.00 95.88 79 ILE A C 1
ATOM 668 O O . ILE A 1 79 ? -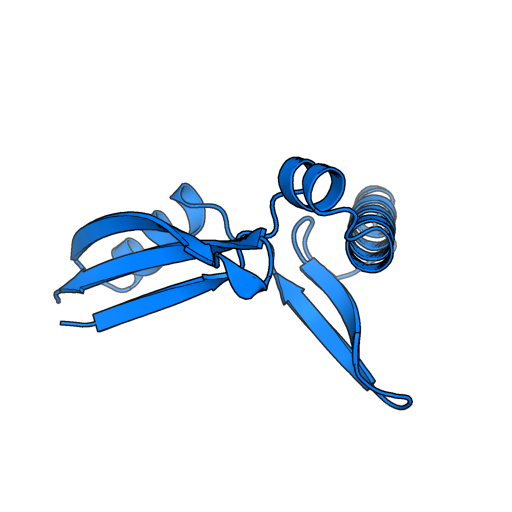6.236 1.157 12.547 1.00 95.88 79 ILE A O 1
ATOM 672 N N . LYS A 1 80 ? -5.681 -0.665 11.376 1.00 95.12 80 LYS A N 1
ATOM 673 C CA . LYS A 1 80 ? -4.346 -0.808 11.976 1.00 95.12 80 LYS A CA 1
ATOM 674 C C . LYS A 1 80 ? -3.298 -1.182 10.940 1.00 95.12 80 LYS A C 1
ATOM 676 O O . LYS A 1 80 ? -3.603 -1.594 9.825 1.00 95.12 80 LYS A O 1
ATOM 681 N N . THR A 1 81 ? -2.039 -0.997 11.311 1.00 94.19 81 THR A N 1
ATOM 682 C CA . THR A 1 81 ? -0.907 -1.538 10.559 1.00 94.19 81 THR A CA 1
ATOM 683 C C . THR A 1 81 ? -0.427 -2.785 11.285 1.00 94.19 81 THR A C 1
ATOM 685 O O . THR A 1 81 ? -0.136 -2.713 12.474 1.00 94.19 81 THR A O 1
ATOM 688 N N . LEU A 1 82 ? -0.366 -3.911 10.581 1.00 93.38 82 LEU A N 1
ATOM 689 C CA . LEU A 1 82 ? 0.171 -5.164 11.098 1.00 93.38 82 LEU A CA 1
ATOM 690 C C . LEU A 1 82 ? 1.572 -5.380 10.548 1.00 93.38 82 LEU A C 1
ATOM 692 O O . LEU A 1 82 ? 1.746 -5.444 9.330 1.00 93.38 82 LEU A O 1
ATOM 696 N N . GLU A 1 83 ? 2.543 -5.546 11.436 1.00 89.50 83 GLU A N 1
ATOM 697 C CA . GLU A 1 83 ? 3.899 -5.920 11.057 1.00 89.50 83 GLU A CA 1
ATOM 698 C C . GLU A 1 83 ? 4.035 -7.434 10.917 1.00 89.50 83 GLU A C 1
ATOM 700 O O . GLU A 1 83 ? 3.620 -8.212 11.777 1.00 89.50 83 GLU A O 1
ATOM 705 N N . ARG A 1 84 ? 4.622 -7.875 9.804 1.00 86.69 84 ARG A N 1
ATOM 706 C CA . ARG A 1 84 ? 4.970 -9.274 9.571 1.00 86.69 84 ARG A CA 1
ATOM 707 C C . ARG A 1 84 ? 6.419 -9.502 9.960 1.00 86.69 84 ARG A C 1
ATOM 709 O O . ARG A 1 84 ? 7.319 -9.267 9.158 1.00 86.69 84 ARG A O 1
ATOM 716 N N . VAL A 1 85 ? 6.620 -10.071 11.147 1.00 81.75 85 VAL A N 1
ATOM 717 C CA . VAL A 1 85 ? 7.941 -10.371 11.732 1.00 81.75 85 VAL A CA 1
ATOM 718 C C . VAL A 1 85 ? 8.880 -11.067 10.736 1.00 81.75 85 VAL A C 1
ATOM 720 O O . VAL A 1 85 ? 10.030 -10.670 10.574 1.00 81.75 85 VAL A O 1
ATOM 723 N N . LYS A 1 86 ? 8.379 -12.067 9.994 1.00 81.88 86 LYS A N 1
ATOM 724 C CA . LYS A 1 86 ? 9.199 -12.863 9.065 1.00 81.88 86 LYS A CA 1
ATOM 725 C C . LYS A 1 86 ? 9.668 -12.086 7.830 1.00 81.88 86 LYS A C 1
ATOM 727 O O . LYS A 1 86 ? 10.795 -12.279 7.387 1.00 81.88 86 LYS A O 1
ATOM 732 N N . SER A 1 87 ? 8.814 -11.248 7.238 1.00 80.19 87 SER A N 1
ATOM 733 C CA . SER A 1 87 ? 9.159 -10.509 6.012 1.00 80.19 87 SER A CA 1
ATOM 734 C C . SER A 1 87 ? 9.640 -9.083 6.273 1.00 80.19 87 SER A C 1
ATOM 736 O O . SER A 1 87 ? 10.138 -8.448 5.340 1.00 80.19 87 SER A O 1
ATOM 738 N N . LYS A 1 88 ? 9.488 -8.589 7.511 1.00 84.44 88 LYS A N 1
ATOM 739 C CA . LYS A 1 88 ? 9.624 -7.178 7.912 1.00 84.44 88 LYS A CA 1
ATOM 740 C C . LYS A 1 88 ? 8.702 -6.237 7.129 1.00 84.44 88 LYS A C 1
ATOM 742 O O . LYS A 1 88 ? 8.905 -5.029 7.105 1.00 84.44 88 LYS A O 1
ATOM 747 N N . GLU A 1 89 ? 7.708 -6.787 6.435 1.00 88.62 89 GLU A N 1
ATOM 748 C CA . GLU A 1 89 ? 6.732 -6.006 5.683 1.00 88.62 89 GLU A CA 1
ATOM 749 C C . GLU A 1 89 ? 5.511 -5.725 6.541 1.00 88.62 89 GLU A C 1
ATOM 751 O O . GLU A 1 89 ? 5.214 -6.439 7.493 1.00 88.62 89 GLU A O 1
ATOM 756 N N . ASN A 1 90 ? 4.774 -4.694 6.157 1.00 92.12 90 ASN A N 1
ATOM 757 C CA . ASN A 1 90 ? 3.567 -4.294 6.844 1.00 92.12 90 ASN A CA 1
ATOM 758 C C . ASN A 1 90 ? 2.346 -4.563 5.969 1.00 92.12 90 ASN A C 1
ATOM 760 O O . ASN A 1 90 ? 2.413 -4.482 4.742 1.00 92.12 90 ASN A O 1
ATOM 764 N N . ASN A 1 91 ? 1.221 -4.829 6.617 1.00 94.38 91 ASN A N 1
ATOM 765 C CA . ASN A 1 91 ? -0.094 -4.814 6.001 1.00 94.38 91 ASN A CA 1
ATOM 766 C C . ASN A 1 91 ? -0.946 -3.725 6.648 1.00 94.38 91 ASN A C 1
ATOM 768 O O . ASN A 1 91 ? -0.817 -3.449 7.841 1.00 94.38 91 ASN A O 1
ATOM 772 N N . ILE A 1 92 ? -1.863 -3.150 5.882 1.00 95.06 92 ILE A N 1
ATOM 773 C CA . ILE A 1 92 ? -2.988 -2.404 6.437 1.00 95.06 92 ILE A CA 1
ATOM 774 C C . ILE A 1 92 ? -4.097 -3.421 6.704 1.00 95.06 92 ILE A C 1
ATOM 776 O O . ILE A 1 92 ? -4.528 -4.119 5.787 1.00 95.06 92 ILE A O 1
ATOM 780 N N . LEU A 1 93 ? -4.518 -3.519 7.962 1.00 96.44 93 LEU A N 1
ATOM 781 C CA . LEU A 1 93 ? -5.681 -4.276 8.405 1.00 96.44 93 LEU A CA 1
ATOM 782 C C . LEU A 1 93 ? -6.856 -3.314 8.553 1.00 96.44 93 LEU A C 1
ATOM 784 O O . LEU A 1 93 ? -6.730 -2.287 9.221 1.00 96.44 93 LEU A O 1
ATOM 788 N N . LEU A 1 94 ? -7.997 -3.688 7.988 1.00 96.81 94 LEU A N 1
ATOM 789 C CA . LEU A 1 94 ? -9.265 -3.004 8.175 1.00 96.81 94 LEU A CA 1
ATOM 790 C C . LEU A 1 94 ? -10.324 -4.022 8.609 1.00 96.81 94 LEU A C 1
ATOM 792 O O . LEU A 1 94 ? -10.555 -5.012 7.916 1.00 96.81 94 LEU A O 1
ATOM 796 N N . VAL A 1 95 ? -10.970 -3.782 9.747 1.00 97.38 95 VAL A N 1
ATOM 797 C CA . VAL A 1 95 ? -12.102 -4.581 10.231 1.00 97.38 95 VAL A CA 1
ATOM 798 C C . VAL A 1 95 ? -13.360 -3.747 10.081 1.00 97.38 95 VAL A C 1
ATOM 800 O O . VAL A 1 95 ? -13.455 -2.653 10.645 1.00 97.38 95 VAL A O 1
ATOM 803 N N . VAL A 1 96 ? -14.328 -4.257 9.326 1.00 97.31 96 VAL A N 1
ATOM 804 C CA . VAL A 1 96 ? -15.565 -3.540 9.012 1.00 97.31 96 VAL A CA 1
ATOM 805 C C . VAL A 1 96 ? -16.805 -4.388 9.259 1.00 97.31 96 VAL A C 1
ATOM 807 O O . VAL A 1 96 ? -16.776 -5.622 9.260 1.00 97.31 96 VAL A O 1
ATOM 810 N N . ILE A 1 97 ? -17.916 -3.706 9.493 1.00 97.12 97 ILE A N 1
ATOM 811 C CA . ILE A 1 97 ? -19.245 -4.291 9.665 1.00 97.12 97 ILE A CA 1
ATOM 812 C C . ILE A 1 97 ? -20.206 -3.590 8.711 1.00 97.12 97 ILE A C 1
ATOM 814 O O . ILE A 1 97 ? -19.947 -2.458 8.311 1.00 97.12 97 ILE A O 1
ATOM 818 N N . LYS A 1 98 ? -21.266 -4.277 8.305 1.00 90.88 98 LYS A N 1
ATOM 819 C CA . LYS A 1 98 ? -22.331 -3.680 7.505 1.00 90.88 98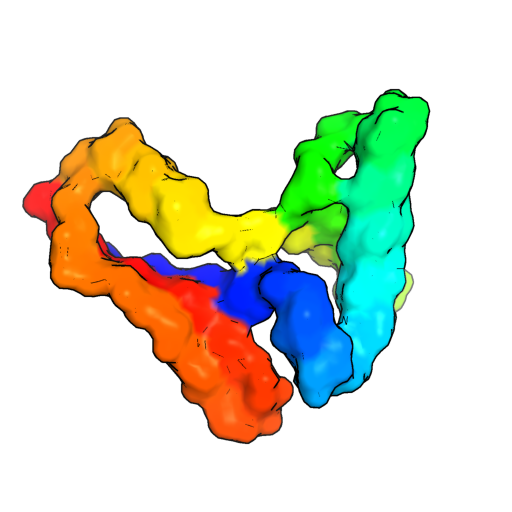 LYS A CA 1
ATOM 820 C C . LYS A 1 98 ? -23.454 -3.273 8.447 1.00 90.88 98 LYS A C 1
ATOM 822 O O . LYS A 1 98 ? -23.712 -4.083 9.365 1.00 90.88 98 LYS A O 1
#